Protein AF-A0A933LII8-F1 (afdb_monomer_lite)

Secondary structure (DSSP, 8-state):
-PPPPHHHHHHHHHT-S-HHHHHHHHHHHHH-HHHHHHHHHHHHHHHHHHHHHHH-----SS----------HHHHHHHHHHHHHHHHHHHHS--HHHHHHHHHHHHHHHHHHHHHHHHHHHHHHHHHHHHHHHS-------

Structure (mmCIF, N/CA/C/O backbone):
data_AF-A0A933LII8-F1
#
_entry.id   AF-A0A933LII8-F1
#
loop_
_atom_site.group_PDB
_atom_site.id
_atom_site.type_symbol
_atom_site.label_atom_id
_atom_site.label_alt_id
_atom_site.label_comp_id
_atom_site.label_asym_id
_atom_site.label_entity_id
_atom_site.label_seq_id
_atom_site.pdbx_PDB_ins_code
_atom_site.Cartn_x
_atom_site.Cartn_y
_atom_site.Cartn_z
_atom_site.occupancy
_atom_site.B_iso_or_equiv
_atom_site.auth_seq_id
_atom_site.auth_comp_id
_atom_site.auth_asym_id
_atom_site.auth_atom_id
_atom_site.pdbx_PDB_model_num
ATOM 1 N N . MET A 1 1 ? -5.376 -12.961 32.544 1.00 67.12 1 MET A N 1
ATOM 2 C CA . MET A 1 1 ? -5.345 -12.482 31.147 1.00 67.12 1 MET A CA 1
ATOM 3 C C . MET A 1 1 ? -4.091 -11.653 30.981 1.00 67.12 1 MET A C 1
ATOM 5 O O . MET A 1 1 ? -3.774 -10.908 31.900 1.00 67.12 1 MET A O 1
ATOM 9 N N . ASN A 1 2 ? -3.361 -11.827 29.879 1.00 82.88 2 ASN A N 1
ATOM 10 C CA . ASN A 1 2 ? -2.264 -10.913 29.564 1.00 82.88 2 ASN A CA 1
ATOM 11 C C . ASN A 1 2 ? -2.871 -9.538 29.254 1.00 82.88 2 ASN A C 1
ATOM 13 O O . ASN A 1 2 ? -3.885 -9.506 28.552 1.00 82.88 2 ASN A O 1
ATOM 17 N N . PRO A 1 3 ? -2.311 -8.440 29.788 1.00 91.06 3 PRO A N 1
ATOM 18 C CA . PRO A 1 3 ? -2.774 -7.104 29.439 1.00 91.06 3 PRO A CA 1
ATOM 19 C C . PRO A 1 3 ? -2.674 -6.913 27.920 1.00 91.06 3 PRO A C 1
ATOM 21 O O . PRO A 1 3 ? -1.704 -7.361 27.306 1.00 91.06 3 PRO A O 1
ATOM 24 N N . VAL A 1 4 ? -3.704 -6.310 27.326 1.00 94.88 4 VAL A N 1
ATOM 25 C CA . VAL A 1 4 ? -3.693 -5.925 25.910 1.00 94.88 4 VAL A CA 1
ATOM 26 C C . VAL A 1 4 ? -2.848 -4.665 25.791 1.00 94.88 4 VAL A C 1
ATOM 28 O O . VAL A 1 4 ? -3.081 -3.693 26.508 1.00 94.88 4 VAL A O 1
ATOM 31 N 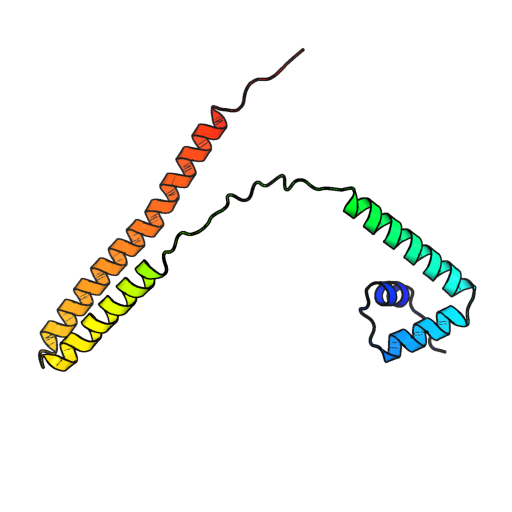N . ASP A 1 5 ? -1.845 -4.699 24.922 1.00 96.69 5 ASP A N 1
ATOM 32 C CA . ASP A 1 5 ? -1.043 -3.518 24.611 1.00 96.69 5 ASP A CA 1
ATOM 33 C C . ASP A 1 5 ? -1.858 -2.603 23.675 1.00 96.69 5 ASP A C 1
ATOM 35 O O . ASP A 1 5 ? -2.437 -3.107 22.708 1.00 96.69 5 ASP A O 1
ATOM 39 N N . PRO A 1 6 ? -1.916 -1.279 23.900 1.00 93.69 6 PRO A N 1
ATOM 40 C CA . PRO A 1 6 ? -2.535 -0.342 22.961 1.00 93.69 6 PRO A CA 1
ATOM 41 C C . PRO A 1 6 ? -2.098 -0.527 21.496 1.00 93.69 6 PRO A C 1
ATOM 43 O O . PRO A 1 6 ? -2.909 -0.353 20.585 1.00 93.69 6 PRO A O 1
ATOM 46 N N . ALA A 1 7 ? -0.848 -0.932 21.245 1.00 96.06 7 ALA A N 1
ATOM 47 C CA . ALA A 1 7 ? -0.360 -1.219 19.895 1.00 96.06 7 ALA A CA 1
ATOM 48 C C . ALA A 1 7 ? -1.085 -2.407 19.232 1.00 96.06 7 ALA A C 1
ATOM 50 O O . ALA A 1 7 ? -1.271 -2.421 18.015 1.00 96.06 7 ALA A O 1
ATOM 51 N N . GLU A 1 8 ? -1.550 -3.386 20.014 1.00 97.50 8 GLU A N 1
ATOM 52 C CA . GLU A 1 8 ? -2.302 -4.532 19.497 1.00 97.50 8 GLU A CA 1
ATOM 53 C C . GLU A 1 8 ? -3.712 -4.146 19.040 1.00 97.50 8 GLU A C 1
ATOM 55 O O . GLU A 1 8 ? -4.235 -4.772 18.120 1.00 97.50 8 GLU A O 1
ATOM 60 N N . LEU A 1 9 ? -4.324 -3.108 19.625 1.00 97.06 9 LEU A N 1
ATOM 61 C CA . LEU A 1 9 ? -5.611 -2.585 19.152 1.00 97.06 9 LEU A CA 1
ATOM 62 C C . LEU A 1 9 ? -5.480 -1.972 17.752 1.00 97.06 9 LEU A C 1
ATOM 64 O O . LEU A 1 9 ? -6.332 -2.222 16.901 1.00 97.06 9 LEU A O 1
ATOM 68 N N . SER A 1 10 ? -4.396 -1.231 17.491 1.00 95.12 10 SER A N 1
ATOM 69 C CA . SER A 1 10 ? -4.081 -0.730 16.144 1.00 95.12 10 SER A CA 1
ATOM 70 C C . SER A 1 10 ? -3.807 -1.884 15.182 1.00 95.12 10 SER A C 1
ATOM 72 O O . SER A 1 10 ? -4.452 -1.985 14.143 1.00 95.12 10 SER A O 1
ATOM 74 N N . ALA A 1 11 ? -2.941 -2.827 15.568 1.00 97.38 11 ALA A N 1
ATOM 75 C CA . ALA A 1 11 ? -2.621 -3.988 14.737 1.00 97.38 11 ALA A CA 1
ATOM 76 C C . ALA A 1 11 ? -3.854 -4.861 14.424 1.00 97.38 11 ALA A C 1
ATOM 78 O O . ALA A 1 11 ? -3.915 -5.509 13.376 1.00 97.38 11 ALA A O 1
ATOM 79 N N . LEU A 1 12 ? -4.853 -4.894 15.317 1.00 97.75 12 LEU A N 1
ATOM 80 C CA . LEU A 1 12 ? -6.133 -5.557 15.070 1.00 97.75 12 LEU A CA 1
ATOM 81 C C . LEU A 1 12 ? -6.939 -4.862 13.959 1.00 97.75 12 LEU A C 1
ATOM 83 O O . LEU A 1 12 ? -7.580 -5.563 13.174 1.00 97.75 12 LEU A O 1
ATOM 87 N N . LEU A 1 13 ? -6.910 -3.526 13.887 1.00 96.50 13 LEU A N 1
ATOM 88 C CA . LEU A 1 13 ? -7.571 -2.741 12.834 1.00 96.50 13 LEU A CA 1
ATOM 89 C C . LEU A 1 13 ? -6.867 -2.889 11.485 1.00 96.50 13 LEU A C 1
ATOM 91 O O . LEU A 1 13 ? -7.536 -3.073 10.469 1.00 96.50 13 LEU A O 1
ATOM 95 N N . ASP A 1 14 ? -5.536 -2.890 11.497 1.00 96.38 14 ASP A N 1
ATOM 96 C CA . ASP A 1 14 ? -4.708 -3.051 10.297 1.00 96.38 14 ASP A CA 1
ATOM 97 C C . ASP A 1 14 ? -4.707 -4.502 9.770 1.00 96.38 14 ASP A C 1
ATOM 99 O O . ASP A 1 14 ? -4.283 -4.776 8.646 1.00 96.38 14 ASP A O 1
ATOM 103 N N . GLY A 1 15 ? -5.220 -5.453 10.563 1.00 97.56 15 GLY A N 1
ATOM 104 C CA . GLY A 1 15 ? -5.256 -6.875 10.216 1.00 97.56 15 GLY A CA 1
ATOM 105 C C . GLY A 1 15 ? -3.890 -7.564 10.305 1.00 97.56 15 GLY A C 1
ATOM 106 O O . GLY A 1 15 ? -3.705 -8.632 9.725 1.00 97.56 15 GLY A O 1
ATOM 107 N N . GLU A 1 16 ? -2.942 -6.972 11.032 1.00 98.31 16 GLU A N 1
ATOM 108 C CA . GLU A 1 16 ? -1.567 -7.464 11.174 1.00 98.31 16 GLU A CA 1
ATOM 109 C C . GLU A 1 16 ? -1.418 -8.535 12.266 1.00 98.31 16 GLU A C 1
ATOM 111 O O . GLU A 1 16 ? -0.421 -9.260 12.313 1.00 98.31 16 GLU A O 1
ATOM 116 N N . LEU A 1 17 ? -2.415 -8.679 13.146 1.00 97.94 17 LEU A N 1
ATOM 117 C CA . LEU A 1 17 ? -2.410 -9.725 14.166 1.00 97.94 17 LEU A CA 1
ATOM 118 C C . LEU A 1 17 ? -2.621 -11.119 13.565 1.00 97.94 17 LEU A C 1
ATOM 120 O O . LEU A 1 17 ? -3.445 -11.338 12.674 1.00 97.94 17 LEU A O 1
ATOM 124 N N . THR A 1 18 ? -1.946 -12.113 14.146 1.00 97.81 18 THR A N 1
ATOM 125 C CA . THR A 1 18 ? -2.228 -13.520 13.841 1.00 97.81 18 THR A CA 1
ATOM 126 C C . THR A 1 18 ? -3.674 -13.876 14.218 1.00 97.81 18 THR A C 1
ATOM 128 O O . THR A 1 18 ? -4.221 -13.300 15.164 1.00 97.81 18 THR A O 1
ATOM 131 N N . PRO A 1 19 ? -4.317 -14.857 13.551 1.00 98.12 19 PRO A N 1
ATOM 132 C CA . PRO A 1 19 ? -5.718 -15.189 13.826 1.00 98.12 19 PRO A CA 1
ATOM 133 C C . PRO A 1 19 ? -6.003 -15.558 15.289 1.00 98.12 19 PRO A C 1
ATOM 135 O O . PRO A 1 19 ? -7.039 -15.166 15.827 1.00 98.12 19 PRO A O 1
ATOM 138 N N . SER A 1 20 ? -5.081 -16.274 15.945 1.00 97.50 20 SER A N 1
ATOM 139 C CA . SER A 1 20 ? -5.207 -16.636 17.360 1.00 97.50 20 SER A CA 1
ATOM 140 C C . SER A 1 20 ? -5.128 -15.406 18.264 1.00 97.50 20 SER A C 1
ATOM 142 O O . SER A 1 20 ? -6.004 -15.219 19.105 1.00 97.50 20 SER A O 1
ATOM 144 N N . ARG A 1 21 ? -4.144 -14.519 18.050 1.00 97.25 21 ARG A N 1
ATOM 145 C CA . ARG A 1 21 ? -3.997 -13.304 18.860 1.00 97.25 21 ARG A CA 1
ATOM 146 C C . ARG A 1 21 ? -5.153 -12.334 18.631 1.00 97.25 21 ARG A C 1
ATOM 148 O O . ARG A 1 21 ? -5.681 -11.780 19.586 1.00 97.25 21 ARG A O 1
ATOM 155 N N . ALA A 1 22 ? -5.615 -12.195 17.391 1.00 98.25 22 ALA A N 1
ATOM 156 C CA . ALA A 1 22 ? -6.778 -11.380 17.062 1.00 98.25 22 ALA A CA 1
ATOM 157 C C . ALA A 1 22 ? -8.056 -11.872 17.770 1.00 98.25 22 ALA A C 1
ATOM 159 O O . ALA A 1 22 ? -8.876 -11.059 18.186 1.00 98.25 22 ALA A O 1
ATOM 160 N N . ALA A 1 23 ? -8.246 -13.189 17.922 1.00 97.94 23 ALA A N 1
ATOM 161 C CA . ALA A 1 23 ? -9.374 -13.740 18.677 1.00 97.94 23 ALA A CA 1
ATOM 162 C C . ALA A 1 23 ? -9.277 -13.422 20.180 1.00 97.94 23 ALA A C 1
ATOM 164 O O . ALA A 1 23 ? -10.277 -13.041 20.784 1.00 97.94 23 ALA A O 1
ATOM 165 N N . GLU A 1 24 ? -8.081 -13.519 20.768 1.00 97.50 24 GLU A N 1
ATOM 166 C CA . GLU A 1 24 ? -7.843 -13.160 22.172 1.00 97.50 24 GLU A CA 1
ATOM 167 C C . GLU A 1 24 ? -8.090 -11.673 22.444 1.00 97.50 24 GLU A C 1
ATOM 169 O O . GLU A 1 24 ? -8.769 -11.333 23.411 1.00 97.50 24 GLU A O 1
ATOM 174 N N . VAL A 1 25 ? -7.574 -10.789 21.583 1.00 97.88 25 VAL A N 1
ATOM 175 C CA . VAL A 1 25 ? -7.753 -9.337 21.724 1.00 97.88 25 VAL A CA 1
ATOM 176 C C . VAL A 1 25 ? -9.227 -8.961 21.563 1.00 97.88 25 VAL A C 1
ATOM 178 O O . VAL A 1 25 ? -9.739 -8.200 22.377 1.00 97.88 25 VAL A O 1
ATOM 181 N N . ARG A 1 26 ? -9.956 -9.551 20.601 1.00 98.12 26 ARG A N 1
ATOM 182 C CA . ARG A 1 26 ? -11.414 -9.347 20.480 1.00 98.12 26 ARG A CA 1
ATOM 183 C C . ARG A 1 26 ? -12.160 -9.788 21.735 1.00 98.12 26 ARG A C 1
ATOM 185 O O . ARG A 1 26 ? -12.972 -9.031 22.248 1.00 98.12 26 ARG A O 1
ATOM 192 N N . ALA A 1 27 ? -11.838 -10.964 22.274 1.00 97.88 27 ALA A N 1
ATOM 193 C CA . ALA A 1 27 ? -12.454 -11.436 23.511 1.00 97.88 27 ALA A CA 1
ATOM 194 C C . ALA A 1 27 ? -12.163 -10.503 24.704 1.00 97.88 27 ALA A C 1
ATOM 196 O O . ALA A 1 27 ? -13.028 -10.312 25.555 1.00 97.88 27 ALA A O 1
ATOM 197 N N . ALA A 1 28 ? -10.970 -9.901 24.765 1.00 97.38 28 ALA A N 1
ATOM 198 C CA . ALA A 1 28 ? -10.631 -8.907 25.782 1.00 97.38 28 ALA A CA 1
ATOM 199 C C . ALA A 1 28 ? -11.420 -7.594 25.606 1.00 97.38 28 ALA A C 1
ATOM 201 O O . ALA A 1 28 ? -11.956 -7.081 26.585 1.00 97.38 28 ALA A O 1
ATOM 202 N N . VAL A 1 29 ? -11.562 -7.097 24.371 1.00 97.88 29 VAL A N 1
ATOM 203 C CA . VAL A 1 29 ? -12.393 -5.922 24.026 1.00 97.88 29 VAL A CA 1
ATOM 204 C C . VAL A 1 29 ? -13.876 -6.169 24.335 1.00 97.88 29 VAL A C 1
ATOM 206 O O . VAL A 1 29 ? -14.595 -5.276 24.785 1.00 97.88 29 VAL A O 1
ATOM 209 N N . ASP A 1 30 ? -14.349 -7.400 24.155 1.00 97.75 30 ASP A N 1
ATOM 210 C CA . ASP A 1 30 ? -15.714 -7.784 24.505 1.00 97.75 30 ASP A CA 1
ATOM 211 C C . ASP A 1 30 ? -15.923 -7.900 26.023 1.00 97.75 30 ASP A C 1
ATOM 213 O O . ASP A 1 30 ? -17.026 -7.654 26.513 1.00 97.75 30 ASP A O 1
ATOM 217 N N . ALA A 1 31 ? -14.885 -8.244 26.783 1.00 97.69 31 ALA A N 1
ATOM 218 C CA . ALA A 1 31 ? -14.967 -8.387 28.233 1.00 97.69 31 ALA A CA 1
ATOM 219 C C . ALA A 1 31 ? -14.816 -7.055 28.992 1.00 97.69 31 ALA A C 1
ATOM 221 O O . ALA A 1 31 ? -15.398 -6.911 30.069 1.00 97.69 31 ALA A O 1
ATOM 222 N N . ASP A 1 32 ? -14.056 -6.096 28.454 1.00 97.75 32 ASP A N 1
ATOM 223 C CA . ASP A 1 32 ? -13.718 -4.839 29.129 1.00 97.75 32 ASP A CA 1
ATOM 224 C C . ASP A 1 32 ? -14.379 -3.615 28.451 1.00 97.75 32 ASP A C 1
ATOM 226 O O . ASP A 1 32 ? -14.022 -3.257 27.324 1.00 97.75 32 ASP A O 1
ATOM 230 N N . PRO A 1 33 ? -15.329 -2.926 29.122 1.00 97.75 33 PRO A N 1
ATOM 231 C CA . PRO A 1 33 ? -16.007 -1.764 28.552 1.00 97.75 33 PRO A CA 1
ATOM 232 C C . PRO A 1 33 ? -15.088 -0.552 28.338 1.00 97.75 33 PRO A C 1
ATOM 234 O O . PRO A 1 33 ? -15.376 0.256 27.456 1.00 97.75 33 PRO A O 1
ATOM 237 N N . ALA A 1 34 ? -14.007 -0.405 29.111 1.00 96.56 34 ALA A N 1
ATOM 238 C CA . ALA A 1 34 ? -13.048 0.681 28.912 1.00 96.56 34 ALA A CA 1
ATOM 239 C C . ALA A 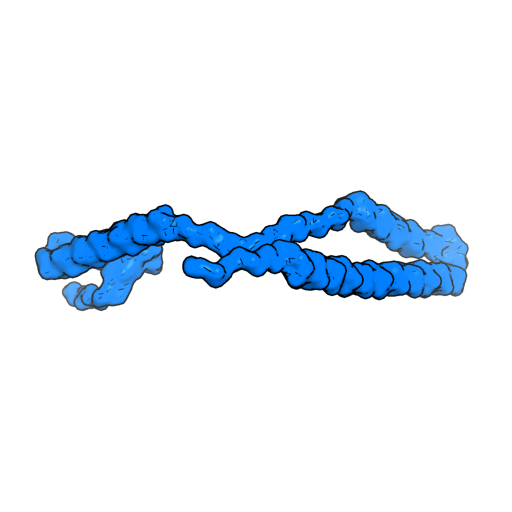1 34 ? -12.223 0.439 27.643 1.00 96.56 34 ALA A C 1
ATOM 241 O O . ALA A 1 34 ? -12.141 1.315 26.783 1.00 96.56 34 ALA A O 1
ATOM 242 N N . LEU A 1 35 ? -11.718 -0.788 27.475 1.00 96.62 35 LEU A N 1
ATOM 243 C CA . LEU A 1 35 ? -10.986 -1.199 26.275 1.00 96.62 35 LEU A CA 1
ATOM 244 C C . LEU A 1 35 ? -11.862 -1.100 25.015 1.00 96.62 35 LEU A C 1
ATOM 246 O O . LEU A 1 35 ? -11.389 -0.707 23.950 1.00 96.62 35 LEU A O 1
ATOM 250 N N . ARG A 1 36 ? -13.160 -1.403 25.140 1.00 98.06 36 ARG A N 1
ATOM 251 C CA . ARG A 1 36 ? -14.132 -1.199 24.060 1.00 98.06 36 ARG A CA 1
ATOM 252 C C . ARG A 1 36 ? -14.261 0.263 23.656 1.00 98.06 36 ARG A C 1
ATOM 254 O O . ARG A 1 36 ? -14.226 0.554 22.467 1.00 98.06 36 ARG A O 1
ATOM 261 N N . ALA A 1 37 ? -14.370 1.173 24.622 1.00 97.81 37 ALA A N 1
ATOM 262 C CA . ALA A 1 37 ? -14.460 2.601 24.332 1.00 97.81 37 ALA A CA 1
ATOM 263 C C . ALA A 1 37 ? -13.207 3.120 23.603 1.00 97.81 37 ALA A C 1
ATOM 265 O O . ALA A 1 37 ? -13.326 3.898 22.657 1.00 97.81 37 ALA A O 1
ATOM 266 N N . GLU A 1 38 ? -12.017 2.655 23.995 1.00 96.88 38 GLU A N 1
ATOM 267 C CA . GLU A 1 38 ? -10.762 2.978 23.301 1.00 96.88 38 GLU A CA 1
ATOM 268 C C . GLU A 1 38 ? -10.739 2.424 21.869 1.00 96.88 38 GLU A C 1
ATOM 270 O O . GLU A 1 38 ? -10.396 3.138 20.923 1.00 96.88 38 GLU A O 1
ATOM 275 N N . PHE A 1 39 ? -11.158 1.170 21.682 1.00 97.88 39 PHE A N 1
ATOM 276 C CA . PHE A 1 39 ? -11.218 0.541 20.363 1.00 97.88 39 PHE A CA 1
ATOM 277 C C . PHE A 1 39 ? -12.221 1.235 19.425 1.00 97.88 39 PHE A C 1
ATOM 279 O O . PHE A 1 39 ? -11.923 1.453 18.248 1.00 97.88 39 PHE A O 1
ATOM 286 N N . ASP A 1 40 ? -13.384 1.640 19.938 1.00 98.00 40 ASP A N 1
ATOM 287 C CA . ASP A 1 40 ? -14.387 2.400 19.186 1.00 98.00 40 ASP A CA 1
ATOM 288 C C . ASP A 1 40 ? -13.856 3.786 18.778 1.00 98.00 40 ASP A C 1
ATOM 290 O O . ASP A 1 40 ? -14.093 4.247 17.656 1.00 98.00 40 ASP A O 1
ATOM 294 N N . GLN A 1 41 ? -13.079 4.440 19.649 1.00 97.69 41 GLN A N 1
ATOM 295 C CA . GLN A 1 41 ? -12.424 5.709 19.331 1.00 97.69 41 GLN A CA 1
ATOM 296 C C . GLN A 1 41 ? -11.385 5.553 18.210 1.00 97.69 41 GLN A C 1
ATOM 298 O O . GLN A 1 41 ? -11.342 6.384 17.298 1.00 97.69 41 GLN A O 1
ATOM 303 N N . LEU A 1 42 ? -10.575 4.489 18.243 1.00 96.75 42 LEU A N 1
ATOM 304 C CA . LEU A 1 42 ? -9.608 4.187 17.183 1.00 96.75 42 LEU A CA 1
ATOM 305 C C . LEU A 1 42 ? -10.301 3.906 15.844 1.00 96.75 42 LEU A C 1
ATOM 307 O O . LEU A 1 42 ? -9.889 4.455 14.823 1.00 96.75 42 LEU A O 1
ATOM 311 N N . GLN A 1 43 ? -11.393 3.134 15.841 1.00 97.50 43 GLN A N 1
ATOM 312 C CA . GLN A 1 43 ? -12.191 2.898 14.632 1.00 97.50 43 GLN A CA 1
ATOM 313 C C . GLN A 1 43 ? -12.751 4.195 14.038 1.00 97.50 43 GLN A C 1
ATOM 315 O O . GLN A 1 43 ? -12.722 4.384 12.820 1.00 97.50 43 GLN A O 1
ATOM 320 N N . ALA A 1 44 ? -13.249 5.103 14.881 1.00 97.62 44 ALA A N 1
ATOM 321 C CA . ALA A 1 44 ? -13.771 6.388 14.427 1.00 97.62 44 ALA A CA 1
ATOM 322 C C . ALA A 1 44 ? -12.676 7.271 13.803 1.00 97.62 44 ALA A C 1
ATOM 324 O O . ALA A 1 44 ? -12.907 7.896 12.764 1.00 97.62 44 ALA A O 1
ATOM 325 N N . LEU A 1 45 ? -11.480 7.299 14.403 1.00 96.56 45 LEU A N 1
ATOM 326 C CA . LEU A 1 45 ? -10.324 8.019 13.863 1.00 96.56 45 LEU A CA 1
ATOM 327 C C . LEU A 1 45 ? -9.866 7.439 12.526 1.00 96.56 45 LEU A C 1
ATOM 329 O O . LEU A 1 45 ? -9.664 8.192 11.575 1.00 96.56 45 LEU A O 1
ATOM 333 N N . ASP A 1 46 ? -9.747 6.118 12.428 1.00 95.69 46 ASP A N 1
ATOM 334 C CA . ASP A 1 46 ? -9.348 5.456 11.190 1.00 95.69 46 ASP A CA 1
ATOM 335 C C . ASP A 1 46 ? -10.365 5.701 10.059 1.00 95.69 46 ASP A C 1
ATOM 337 O O . ASP A 1 46 ? -9.995 6.068 8.942 1.00 95.69 46 ASP A O 1
ATOM 341 N N . ALA A 1 47 ? -11.666 5.633 10.357 1.00 95.25 47 ALA A N 1
ATOM 342 C CA . ALA A 1 47 ? -12.711 5.992 9.400 1.00 95.25 47 ALA A CA 1
ATOM 343 C C . ALA A 1 47 ? -12.608 7.461 8.942 1.00 95.25 47 ALA A C 1
ATOM 345 O O . ALA A 1 47 ? -12.743 7.748 7.748 1.00 95.25 47 ALA A O 1
ATOM 346 N N . ALA A 1 48 ? -12.328 8.393 9.860 1.00 95.81 48 ALA A N 1
ATOM 347 C CA . ALA A 1 48 ? -12.130 9.804 9.531 1.00 95.81 48 ALA A CA 1
ATOM 348 C C . ALA A 1 48 ? -10.889 10.018 8.648 1.00 95.81 48 ALA A C 1
ATOM 350 O O . ALA A 1 48 ? -10.965 10.739 7.652 1.00 95.81 48 ALA A O 1
ATOM 351 N N . CYS A 1 49 ? -9.777 9.346 8.954 1.00 92.06 49 CYS A N 1
ATOM 352 C CA . CYS A 1 49 ? -8.559 9.365 8.146 1.00 92.06 49 CYS A CA 1
ATOM 353 C C . CYS A 1 49 ? -8.800 8.803 6.743 1.00 92.06 49 CYS A C 1
ATOM 355 O O . CYS A 1 49 ? -8.435 9.447 5.760 1.00 92.06 49 CYS A O 1
ATOM 357 N N . ARG A 1 50 ? -9.471 7.651 6.620 1.00 90.19 50 ARG A N 1
ATOM 358 C CA . ARG A 1 50 ? -9.831 7.057 5.322 1.00 90.19 50 ARG A CA 1
ATOM 35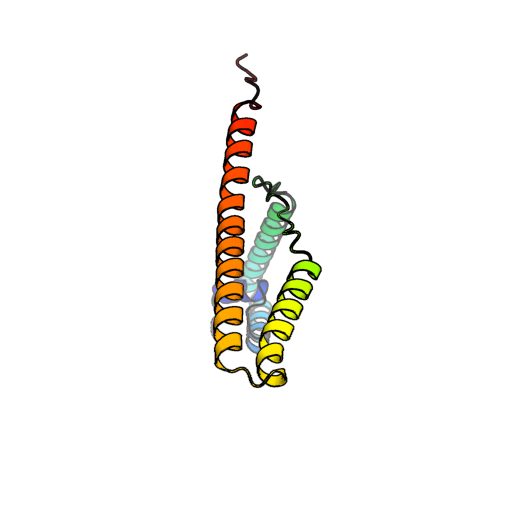9 C C . ARG A 1 50 ? -10.757 7.965 4.517 1.00 90.19 50 ARG A C 1
ATOM 361 O O . ARG A 1 50 ? -10.553 8.132 3.317 1.00 90.19 50 ARG A O 1
ATOM 368 N N . SER A 1 51 ? -11.724 8.608 5.169 1.00 93.06 51 SER A N 1
ATOM 369 C CA . SER A 1 51 ? -12.582 9.612 4.534 1.00 93.06 51 SER A CA 1
ATOM 370 C C . SER A 1 51 ? -11.782 10.824 4.050 1.00 93.06 51 SER A C 1
ATOM 372 O O . SER A 1 51 ? -11.987 11.280 2.928 1.00 93.06 51 SER A O 1
ATOM 374 N N . ALA A 1 52 ? -10.865 11.349 4.865 1.00 90.25 52 ALA A N 1
ATOM 375 C CA . ALA A 1 52 ? -10.015 12.480 4.497 1.00 90.25 52 ALA A CA 1
ATOM 376 C C . ALA A 1 52 ? -9.047 12.125 3.357 1.00 90.25 52 ALA A C 1
ATOM 378 O O . ALA A 1 52 ? -8.828 12.929 2.458 1.00 90.25 52 ALA A O 1
ATOM 379 N N . ALA A 1 53 ? -8.508 10.906 3.353 1.00 88.94 53 ALA A N 1
ATOM 380 C CA . ALA A 1 53 ? -7.666 10.401 2.275 1.00 88.94 53 ALA A CA 1
ATOM 381 C C . ALA A 1 53 ? -8.456 10.217 0.969 1.00 88.94 53 ALA A C 1
ATOM 383 O O . ALA A 1 53 ? -7.949 10.531 -0.102 1.00 88.94 53 ALA A O 1
ATOM 384 N N . ALA A 1 54 ? -9.709 9.756 1.048 1.00 86.88 54 ALA A N 1
ATOM 385 C CA . ALA A 1 54 ? -10.577 9.608 -0.117 1.00 86.88 54 ALA A CA 1
ATOM 386 C C . ALA A 1 54 ? -10.972 10.960 -0.736 1.00 86.88 54 ALA A C 1
ATOM 388 O O . ALA A 1 54 ? -11.106 11.065 -1.955 1.00 86.88 54 ALA A O 1
ATOM 389 N N . THR A 1 55 ? -11.151 12.003 0.082 1.00 85.50 55 THR A N 1
ATOM 390 C CA . THR A 1 55 ? -11.447 13.362 -0.401 1.00 85.50 55 THR A CA 1
ATOM 391 C C . THR A 1 55 ? -10.198 14.121 -0.829 1.00 85.50 55 THR A C 1
ATOM 393 O O . THR A 1 55 ? -10.278 14.962 -1.727 1.00 85.50 55 THR A O 1
ATOM 396 N N . ALA A 1 56 ? -9.034 13.788 -0.267 1.00 80.50 56 ALA A N 1
ATOM 397 C CA . ALA A 1 56 ? -7.735 14.185 -0.779 1.00 80.50 56 ALA A CA 1
ATOM 398 C C . ALA A 1 56 ? -7.451 13.431 -2.086 1.00 80.50 56 ALA A C 1
ATOM 400 O O . ALA A 1 56 ? -6.587 12.562 -2.179 1.00 80.50 56 ALA A O 1
ATOM 401 N N . THR A 1 57 ? -8.177 13.796 -3.145 1.00 67.50 57 THR A N 1
ATOM 402 C CA . THR A 1 57 ? -7.698 13.561 -4.501 1.00 67.50 57 THR A CA 1
ATOM 403 C C . THR A 1 57 ? -6.403 14.349 -4.596 1.00 67.50 57 THR A C 1
ATOM 405 O O . THR A 1 57 ? -6.431 15.559 -4.785 1.00 67.50 57 THR A O 1
ATOM 408 N N . PHE A 1 58 ? -5.266 13.696 -4.372 1.00 71.06 58 PHE A N 1
ATOM 409 C CA . PHE A 1 58 ? -3.980 14.239 -4.760 1.00 71.06 58 PHE A CA 1
ATOM 410 C C . PHE A 1 58 ? -3.949 14.095 -6.280 1.00 71.06 58 PHE A C 1
ATOM 412 O O . PHE A 1 58 ? -3.676 12.988 -6.756 1.00 71.06 58 PHE A O 1
ATOM 419 N N . PRO A 1 59 ? -4.264 15.139 -7.082 1.00 62.06 59 PRO A N 1
ATOM 420 C CA . PRO A 1 59 ? -3.887 15.073 -8.480 1.00 62.06 59 PRO A CA 1
ATOM 421 C C . PRO A 1 59 ? -2.382 14.800 -8.461 1.00 62.06 59 PRO A C 1
ATOM 423 O O . PRO A 1 59 ? -1.666 15.515 -7.749 1.00 62.06 59 PRO A O 1
ATOM 426 N N . PRO A 1 60 ? -1.883 13.751 -9.135 1.00 65.75 60 PRO A N 1
ATOM 427 C CA . PRO A 1 60 ? -0.454 13.515 -9.187 1.00 65.75 60 PRO A CA 1
ATOM 428 C C . PRO A 1 60 ? 0.181 14.771 -9.788 1.00 65.75 60 PRO A C 1
ATOM 430 O O . PRO A 1 60 ? 0.117 14.998 -10.993 1.00 65.75 60 PRO A O 1
ATOM 433 N N . GLN A 1 61 ? 0.755 15.632 -8.938 1.00 65.69 61 GLN A N 1
ATOM 434 C CA . GLN A 1 61 ? 1.397 16.876 -9.380 1.00 65.69 61 GLN A CA 1
ATOM 435 C C . GLN A 1 61 ? 2.628 16.570 -10.236 1.00 65.69 61 GLN A C 1
ATOM 437 O O . GLN A 1 61 ? 3.118 17.409 -10.989 1.00 65.69 61 GLN A O 1
ATOM 442 N N . VAL A 1 62 ? 3.097 15.327 -10.164 1.00 68.12 62 VAL A N 1
ATOM 443 C CA . VAL A 1 62 ? 4.064 14.772 -11.086 1.00 68.12 62 VAL A CA 1
ATOM 444 C C . VAL A 1 62 ? 3.289 14.083 -12.201 1.00 68.12 62 VAL A C 1
ATOM 446 O O . VAL A 1 62 ? 2.880 12.930 -12.077 1.00 68.12 62 VAL A O 1
ATOM 449 N N . ALA A 1 63 ? 3.108 14.793 -13.315 1.00 67.81 63 ALA A N 1
ATOM 450 C CA . ALA A 1 63 ? 2.798 14.153 -14.582 1.00 67.81 63 ALA A CA 1
ATOM 451 C C . ALA A 1 63 ? 3.957 13.202 -14.900 1.00 67.81 63 ALA A C 1
ATOM 453 O O . ALA A 1 63 ? 4.989 13.629 -15.422 1.00 67.81 63 ALA A O 1
ATOM 454 N N . VAL A 1 64 ? 3.815 11.926 -14.531 1.00 68.50 64 VAL A N 1
ATOM 455 C CA . VAL A 1 64 ? 4.735 10.885 -14.975 1.00 68.50 64 VAL A CA 1
ATOM 456 C C . VAL A 1 64 ? 4.556 10.855 -16.488 1.00 68.50 64 VAL A C 1
ATOM 458 O O . VAL A 1 64 ? 3.453 10.544 -16.949 1.00 68.50 64 VAL A O 1
ATOM 461 N N . PRO A 1 65 ? 5.558 11.264 -17.291 1.00 70.94 65 PRO A N 1
ATOM 462 C CA . PRO A 1 65 ? 5.438 11.089 -18.724 1.00 70.94 65 PRO A CA 1
ATOM 463 C C . PRO A 1 65 ? 5.161 9.606 -18.932 1.00 70.94 65 PRO A C 1
ATOM 465 O O . PRO A 1 65 ? 5.868 8.777 -18.359 1.00 70.94 65 PRO A O 1
ATOM 468 N N . ALA A 1 66 ? 4.116 9.278 -19.694 1.00 65.44 66 ALA A N 1
ATOM 469 C CA . ALA A 1 66 ? 3.866 7.918 -20.138 1.00 65.44 66 ALA A CA 1
ATOM 470 C C . ALA A 1 66 ? 5.056 7.503 -21.011 1.00 65.44 66 ALA A C 1
ATOM 472 O O . ALA A 1 66 ? 5.045 7.620 -22.235 1.00 65.44 66 ALA A O 1
ATOM 473 N N . ALA A 1 67 ? 6.150 7.111 -20.366 1.00 60.16 67 ALA A N 1
ATOM 474 C CA . ALA A 1 67 ? 7.269 6.475 -20.998 1.00 60.16 67 ALA A CA 1
ATOM 475 C C . ALA A 1 67 ? 6.761 5.069 -21.272 1.00 60.16 67 ALA A C 1
ATOM 477 O O . ALA A 1 67 ? 6.928 4.159 -20.470 1.00 60.16 67 ALA A O 1
ATOM 478 N N . HIS A 1 68 ? 6.051 4.915 -22.381 1.00 55.59 68 HIS A N 1
ATOM 479 C CA . HIS A 1 68 ? 6.011 3.636 -23.046 1.00 55.59 68 HIS A CA 1
ATOM 480 C C . HIS A 1 68 ? 7.381 3.517 -23.709 1.00 55.59 68 HIS A C 1
ATOM 482 O O . HIS A 1 68 ? 7.596 4.167 -24.737 1.00 55.59 68 HIS A O 1
ATOM 488 N N . PRO A 1 69 ? 8.348 2.760 -23.153 1.00 58.16 69 PRO A N 1
ATOM 489 C CA . PRO A 1 69 ? 9.407 2.263 -23.999 1.00 58.16 69 PRO A CA 1
ATOM 490 C C . PRO A 1 69 ? 8.685 1.432 -25.054 1.00 58.16 69 PRO A C 1
ATOM 492 O O . PRO A 1 69 ? 8.220 0.326 -24.785 1.00 58.16 69 PRO A O 1
ATOM 495 N N . SER A 1 70 ? 8.548 1.973 -26.263 1.00 63.34 70 SER A N 1
ATOM 496 C CA . SER A 1 70 ? 8.187 1.207 -27.450 1.00 63.34 70 SER A CA 1
ATOM 497 C C . SER A 1 70 ? 9.377 0.330 -27.825 1.00 63.34 70 SER A C 1
ATOM 499 O O . SER A 1 70 ? 9.867 0.338 -28.952 1.00 63.34 70 SER A O 1
ATOM 501 N N . TRP A 1 71 ? 9.878 -0.437 -26.855 1.00 63.72 71 TRP A N 1
ATOM 502 C CA . TRP A 1 71 ? 10.738 -1.550 -27.140 1.00 63.72 71 TRP A CA 1
ATOM 503 C C . TRP A 1 71 ? 9.848 -2.555 -27.848 1.00 63.72 71 TRP A C 1
ATOM 505 O O . TRP A 1 71 ? 9.137 -3.349 -27.231 1.00 63.72 71 TRP A O 1
ATOM 515 N N . SER A 1 72 ? 9.818 -2.461 -29.174 1.00 68.50 72 SER A N 1
ATOM 516 C CA . SER A 1 72 ? 9.075 -3.413 -29.963 1.00 68.50 72 SER A CA 1
ATOM 517 C C . SER A 1 72 ? 9.724 -4.766 -29.703 1.00 68.50 72 SER A C 1
ATOM 519 O O . SER A 1 72 ? 10.916 -4.972 -29.935 1.00 68.50 72 SER A O 1
ATOM 521 N N . TRP A 1 73 ? 8.949 -5.710 -29.184 1.00 74.38 73 TRP A N 1
ATOM 522 C CA . TRP A 1 73 ? 9.394 -7.093 -29.017 1.00 74.38 73 TRP A CA 1
ATOM 523 C C . TRP A 1 73 ? 9.965 -7.669 -30.322 1.00 74.38 73 TRP A C 1
ATOM 525 O O . TRP A 1 73 ? 10.824 -8.546 -30.299 1.00 74.38 73 TRP A O 1
ATOM 535 N N . THR A 1 74 ? 9.572 -7.092 -31.462 1.00 74.69 74 THR A N 1
ATOM 536 C CA . THR A 1 74 ? 10.160 -7.353 -32.777 1.00 74.69 74 THR A CA 1
ATOM 537 C C . THR A 1 74 ? 11.646 -6.990 -32.861 1.00 74.69 74 THR A C 1
ATOM 539 O O . THR A 1 74 ? 12.407 -7.780 -33.405 1.00 74.69 74 THR A O 1
ATOM 542 N N . ALA A 1 75 ? 12.104 -5.873 -32.283 1.00 77.19 75 ALA A N 1
ATOM 543 C CA . ALA A 1 75 ? 13.521 -5.507 -32.263 1.00 77.19 75 ALA A CA 1
ATOM 544 C C . ALA A 1 75 ? 14.353 -6.489 -31.418 1.00 77.19 75 ALA A C 1
ATOM 546 O O . ALA A 1 75 ? 15.450 -6.869 -31.829 1.00 77.19 75 ALA A O 1
ATOM 547 N N . ILE A 1 76 ? 13.813 -6.962 -30.283 1.00 80.44 76 ILE A N 1
ATOM 548 C CA . ILE A 1 76 ? 14.443 -8.027 -29.474 1.00 80.44 76 ILE A CA 1
ATOM 549 C C . ILE A 1 76 ? 14.523 -9.319 -30.283 1.00 80.44 76 ILE A C 1
ATOM 551 O O . ILE A 1 76 ? 15.585 -9.932 -30.360 1.00 80.44 76 ILE A O 1
ATOM 555 N N . GLY A 1 77 ? 13.412 -9.710 -30.914 1.00 81.12 77 GLY A N 1
ATOM 556 C CA . GLY A 1 77 ? 13.336 -10.919 -31.726 1.00 81.12 77 GLY A CA 1
ATOM 557 C C . GLY A 1 77 ? 14.351 -10.915 -32.868 1.00 81.12 77 GLY A C 1
ATOM 558 O O . GLY A 1 77 ? 15.096 -11.878 -33.029 1.00 81.12 77 GLY A O 1
ATOM 559 N N . VAL A 1 78 ? 14.450 -9.811 -33.614 1.00 81.19 78 VAL A N 1
ATOM 560 C CA . VAL A 1 78 ? 15.412 -9.667 -34.719 1.00 81.19 78 VAL A CA 1
ATOM 561 C C . VAL A 1 78 ? 16.855 -9.743 -34.217 1.00 81.19 78 VAL A C 1
ATOM 563 O O . VAL A 1 78 ? 17.666 -10.460 -34.804 1.00 81.19 78 VAL A O 1
ATOM 566 N N . ALA A 1 79 ? 17.181 -9.064 -33.112 1.00 84.00 79 ALA A N 1
ATOM 567 C CA . ALA A 1 79 ? 18.521 -9.115 -32.530 1.00 84.00 79 ALA A CA 1
ATOM 568 C C . ALA A 1 79 ? 18.896 -10.532 -32.058 1.00 84.00 79 ALA A C 1
ATOM 570 O O . ALA A 1 79 ? 20.004 -11.000 -32.323 1.00 84.00 79 ALA A O 1
ATOM 571 N N . ALA A 1 80 ? 17.965 -11.240 -31.412 1.00 83.44 80 ALA A N 1
ATOM 572 C CA . ALA A 1 80 ? 18.174 -12.609 -30.949 1.00 83.44 80 ALA A CA 1
ATOM 573 C C . ALA A 1 80 ? 18.395 -13.585 -32.116 1.00 83.44 80 ALA A C 1
ATOM 575 O O . ALA A 1 80 ? 19.317 -14.400 -32.067 1.00 83.44 80 ALA A O 1
ATOM 576 N N . VAL A 1 81 ? 17.602 -13.473 -33.188 1.00 85.56 81 VAL A N 1
ATOM 577 C CA . VAL A 1 81 ? 17.754 -14.305 -34.394 1.00 85.56 81 VAL A CA 1
ATOM 578 C C . VAL A 1 81 ? 19.099 -14.045 -35.077 1.00 85.56 81 VAL A C 1
ATOM 580 O O . VAL A 1 81 ? 19.795 -14.998 -35.424 1.00 85.56 81 VAL A O 1
ATOM 583 N N . LEU A 1 82 ? 19.512 -12.780 -35.215 1.00 85.50 82 LEU A N 1
ATOM 584 C CA . LEU A 1 82 ? 20.820 -12.426 -35.781 1.00 85.50 82 LEU A CA 1
ATOM 585 C C . LEU A 1 82 ? 21.978 -13.030 -34.979 1.00 85.50 82 LEU A C 1
ATOM 587 O O . LEU A 1 82 ? 22.882 -13.631 -35.560 1.00 85.50 82 LEU A O 1
ATOM 591 N N . LEU A 1 83 ? 21.931 -12.928 -33.649 1.00 83.31 83 LEU A N 1
ATOM 592 C CA . LEU A 1 83 ? 22.934 -13.536 -32.772 1.00 83.31 83 LEU A CA 1
ATOM 593 C C . LEU A 1 83 ? 22.961 -15.064 -32.903 1.00 83.31 83 LEU A C 1
ATOM 595 O O . LEU A 1 83 ? 24.040 -15.656 -32.924 1.00 83.31 83 LEU A O 1
ATOM 599 N N . LEU A 1 84 ? 21.796 -15.705 -33.039 1.00 82.50 84 LEU A N 1
ATOM 600 C CA . LEU A 1 84 ? 21.701 -17.153 -33.223 1.00 82.50 84 LEU A CA 1
ATOM 601 C C . LEU A 1 84 ? 22.350 -17.601 -34.543 1.00 82.50 84 LEU A C 1
ATOM 603 O O . LEU A 1 84 ? 23.124 -18.558 -34.553 1.00 82.50 84 LEU A O 1
ATOM 607 N N . ILE A 1 85 ? 22.086 -16.885 -35.641 1.00 80.75 85 ILE A N 1
ATOM 608 C CA . ILE A 1 85 ? 22.678 -17.159 -36.960 1.00 80.75 85 ILE A CA 1
ATOM 609 C C . ILE A 1 85 ? 24.199 -17.007 -36.900 1.00 80.75 85 ILE A C 1
ATOM 611 O O . ILE A 1 85 ? 24.928 -17.907 -37.315 1.00 80.75 85 ILE A O 1
ATOM 615 N N . VAL A 1 86 ? 24.688 -15.910 -36.318 1.00 77.88 86 VAL A N 1
ATOM 616 C CA . VAL A 1 86 ? 26.123 -15.652 -36.131 1.00 77.88 86 VAL A CA 1
ATOM 617 C C . VAL A 1 86 ? 26.790 -16.740 -35.275 1.00 77.88 86 VAL A C 1
ATOM 619 O O . VAL A 1 86 ? 27.928 -17.130 -35.540 1.00 77.88 86 VAL A O 1
ATOM 622 N N . ARG A 1 87 ? 26.074 -17.290 -34.286 1.00 78.44 87 ARG A N 1
ATOM 623 C CA . ARG A 1 87 ? 26.564 -18.379 -33.430 1.00 78.44 87 ARG A CA 1
ATOM 624 C C . ARG A 1 87 ? 26.606 -19.735 -34.138 1.00 78.44 87 ARG A C 1
ATOM 626 O O . ARG A 1 87 ? 27.490 -20.539 -33.840 1.00 78.44 87 ARG A O 1
ATOM 633 N N . LEU A 1 88 ? 25.664 -20.001 -35.042 1.00 75.56 88 LEU A N 1
ATOM 634 C CA . LEU A 1 88 ? 25.557 -21.266 -35.780 1.00 75.56 88 LEU A CA 1
ATOM 635 C C . LEU A 1 88 ? 26.456 -21.311 -37.023 1.00 75.56 88 LEU A C 1
ATOM 637 O O . LEU A 1 88 ? 26.988 -22.372 -37.340 1.00 75.56 88 LEU A O 1
ATOM 641 N N . ALA A 1 89 ? 26.690 -20.172 -37.678 1.00 71.31 89 ALA A N 1
ATOM 642 C CA . ALA A 1 89 ? 27.529 -20.060 -38.871 1.00 71.31 89 ALA A CA 1
ATOM 643 C C . ALA A 1 89 ? 28.925 -20.718 -38.751 1.00 71.31 89 ALA A C 1
ATOM 645 O O . ALA A 1 89 ? 29.279 -21.498 -39.635 1.00 71.31 89 ALA A O 1
ATOM 646 N N . PRO A 1 90 ? 29.718 -20.507 -37.678 1.00 62.41 90 PRO A N 1
ATOM 647 C CA . PRO A 1 90 ? 31.046 -21.116 -37.575 1.00 62.41 90 PRO A CA 1
ATOM 648 C C . PRO A 1 90 ? 31.011 -22.632 -37.364 1.00 62.41 90 PRO A C 1
ATOM 650 O O . PRO A 1 90 ? 31.964 -23.307 -37.734 1.00 62.41 90 PRO A O 1
ATOM 653 N N . LYS A 1 91 ? 29.918 -23.180 -36.809 1.00 65.75 91 LYS A N 1
ATOM 654 C CA . LYS A 1 91 ? 29.745 -24.634 -36.662 1.00 65.75 91 LYS A CA 1
ATOM 655 C C . LYS A 1 91 ? 29.456 -25.334 -37.990 1.00 65.75 91 LYS A C 1
ATOM 657 O O . LYS A 1 91 ? 29.681 -26.532 -38.084 1.00 65.75 91 LYS A O 1
ATOM 662 N N . LEU A 1 92 ? 28.940 -24.609 -38.984 1.00 65.50 92 LEU A N 1
ATOM 663 C CA . LEU A 1 92 ? 28.542 -25.169 -40.279 1.00 65.50 92 LEU A CA 1
ATOM 664 C C . LEU A 1 92 ? 29.622 -25.038 -41.360 1.00 65.50 92 LEU A C 1
ATOM 666 O O . LEU A 1 92 ? 29.554 -25.744 -42.359 1.00 65.50 92 LEU A O 1
ATOM 670 N N . LEU A 1 93 ? 30.598 -24.143 -41.181 1.00 63.25 93 LEU A N 1
ATOM 671 C CA . LEU A 1 93 ? 31.574 -23.794 -42.222 1.00 63.25 93 LEU A CA 1
ATOM 672 C C . LEU A 1 93 ? 33.000 -24.315 -41.968 1.00 63.25 93 LEU A C 1
ATOM 674 O O . LEU A 1 93 ? 33.868 -24.047 -42.786 1.00 63.25 93 LEU A O 1
ATOM 678 N N . ASP A 1 94 ? 33.255 -25.027 -40.864 1.00 64.44 94 ASP A N 1
ATOM 679 C CA . ASP A 1 94 ? 34.575 -25.578 -40.468 1.00 64.44 94 ASP A CA 1
ATOM 680 C C . ASP A 1 94 ? 35.761 -24.599 -40.660 1.00 64.44 94 ASP A C 1
ATOM 682 O O . ASP A 1 94 ? 36.900 -24.944 -40.963 1.00 64.44 94 ASP A O 1
ATOM 686 N N . LEU A 1 95 ? 35.461 -23.309 -40.494 1.00 62.50 95 LEU A N 1
ATOM 687 C CA . LEU A 1 95 ? 36.342 -22.167 -40.719 1.00 62.50 95 LEU A CA 1
ATOM 688 C C . LEU A 1 95 ? 36.516 -21.453 -39.379 1.00 62.50 95 LEU A C 1
ATOM 690 O O . LEU A 1 95 ? 36.036 -20.336 -39.162 1.00 62.50 95 LEU A O 1
ATOM 694 N N . ALA A 1 96 ? 37.177 -22.137 -38.444 1.00 62.53 96 ALA A N 1
ATOM 695 C CA . ALA A 1 96 ? 37.312 -21.702 -37.054 1.00 62.53 96 ALA A CA 1
ATOM 696 C C . ALA A 1 96 ? 37.875 -20.271 -36.921 1.00 62.53 96 ALA A C 1
ATOM 698 O O . ALA A 1 96 ? 37.406 -19.497 -36.088 1.00 62.53 96 ALA A O 1
ATOM 699 N N . ALA A 1 97 ? 38.820 -19.877 -37.782 1.00 65.38 97 ALA A N 1
ATOM 700 C CA . ALA A 1 97 ? 39.425 -18.543 -37.751 1.00 65.38 97 ALA A CA 1
ATOM 701 C C . ALA A 1 97 ? 38.514 -17.439 -38.327 1.00 65.38 97 ALA A C 1
ATOM 703 O O . ALA A 1 97 ? 38.402 -16.359 -37.744 1.00 65.38 97 ALA A O 1
ATOM 704 N N . ALA A 1 98 ? 37.812 -17.707 -39.435 1.00 62.44 98 ALA A N 1
ATOM 705 C CA . ALA A 1 98 ? 36.908 -16.727 -40.046 1.00 62.44 98 ALA A CA 1
ATOM 706 C C . ALA A 1 98 ? 35.662 -16.490 -39.176 1.00 62.44 98 ALA A C 1
ATOM 708 O O . ALA A 1 98 ? 35.165 -15.367 -39.080 1.00 62.44 98 ALA A O 1
ATOM 709 N N . GLY A 1 99 ? 35.207 -17.531 -38.470 1.00 66.44 99 GLY A N 1
ATOM 710 C CA . GLY A 1 99 ? 34.112 -17.448 -37.512 1.00 66.44 99 GLY A CA 1
ATOM 711 C C . GLY A 1 99 ? 34.372 -16.462 -36.375 1.00 66.44 99 GLY A C 1
ATOM 712 O O . GLY A 1 99 ? 33.486 -15.682 -36.027 1.00 66.44 99 GLY A O 1
ATOM 713 N N . VAL A 1 100 ? 35.584 -16.457 -35.814 1.00 70.00 100 VAL A N 1
ATOM 714 C CA . VAL A 1 100 ? 35.948 -15.557 -34.706 1.00 70.00 100 VAL A CA 1
ATOM 715 C C . VAL A 1 100 ? 35.984 -14.100 -35.165 1.00 70.00 100 VAL A C 1
ATOM 717 O O . VAL A 1 100 ? 35.417 -13.241 -34.489 1.00 70.00 100 VAL A O 1
ATOM 720 N N . LEU A 1 101 ? 36.571 -13.818 -36.333 1.00 72.31 101 LEU A N 1
ATOM 721 C CA . LEU A 1 101 ? 36.625 -12.460 -36.889 1.00 72.31 101 LEU A CA 1
ATOM 722 C C . LEU A 1 101 ? 35.225 -11.913 -37.207 1.00 72.31 101 LEU A C 1
ATOM 724 O O . LEU A 1 101 ? 34.931 -10.761 -36.889 1.00 72.31 101 LEU A O 1
ATOM 728 N N . LEU A 1 102 ? 34.337 -12.748 -37.757 1.00 73.50 102 LEU A N 1
ATOM 729 C CA . LEU A 1 102 ? 32.954 -12.359 -38.043 1.00 73.50 102 LEU A CA 1
ATOM 730 C C . LEU A 1 102 ? 32.165 -12.068 -36.756 1.00 73.50 102 LEU A C 1
ATOM 732 O O . LEU A 1 102 ? 31.441 -11.076 -36.680 1.00 73.50 102 LEU A O 1
ATOM 736 N N . ASN A 1 103 ? 32.342 -12.899 -35.724 1.00 71.56 103 ASN A N 1
ATOM 737 C CA . ASN A 1 103 ? 31.721 -12.691 -34.415 1.00 71.56 103 ASN A CA 1
ATOM 738 C C . ASN A 1 103 ? 32.221 -11.400 -33.748 1.00 71.56 103 ASN A C 1
ATOM 740 O O . ASN A 1 103 ? 31.416 -10.629 -33.228 1.00 71.56 103 ASN A O 1
ATOM 744 N N . ALA A 1 104 ? 33.530 -11.133 -33.795 1.00 75.38 104 ALA A N 1
ATOM 745 C CA . ALA A 1 104 ? 34.116 -9.916 -33.239 1.00 75.38 104 ALA A CA 1
ATOM 746 C C . ALA A 1 104 ? 33.598 -8.655 -33.951 1.00 75.38 104 ALA A C 1
ATOM 748 O O . ALA A 1 104 ? 33.246 -7.676 -33.292 1.00 75.38 104 ALA A O 1
ATOM 749 N N . ALA A 1 105 ? 33.478 -8.694 -35.282 1.00 78.81 105 ALA A N 1
ATOM 750 C CA . ALA A 1 105 ? 32.918 -7.593 -36.061 1.00 78.81 105 ALA A CA 1
ATOM 751 C C . ALA A 1 105 ? 31.433 -7.353 -35.736 1.00 78.81 105 ALA A C 1
ATOM 753 O O . ALA A 1 105 ? 31.028 -6.213 -35.504 1.00 78.81 105 ALA A O 1
ATOM 754 N N . ALA A 1 106 ? 30.628 -8.418 -35.649 1.00 79.12 106 ALA A N 1
ATOM 755 C CA . ALA A 1 106 ? 29.217 -8.319 -35.277 1.00 79.12 106 ALA A CA 1
ATOM 756 C C . ALA A 1 106 ? 29.035 -7.736 -33.864 1.00 79.12 106 ALA A C 1
ATOM 758 O O . ALA A 1 106 ? 28.200 -6.853 -33.660 1.00 79.12 106 ALA A O 1
ATOM 759 N N . LEU A 1 107 ? 29.858 -8.173 -32.905 1.00 80.50 107 LEU A N 1
ATOM 760 C CA . LEU A 1 107 ? 29.858 -7.639 -31.544 1.00 80.50 107 LEU A CA 1
ATOM 761 C C . LEU A 1 107 ? 30.222 -6.148 -31.530 1.00 80.50 107 LEU A C 1
ATOM 763 O O . LEU A 1 107 ? 29.540 -5.361 -30.879 1.00 80.50 107 LEU A O 1
ATOM 767 N N . ALA A 1 108 ? 31.252 -5.739 -32.276 1.00 80.56 108 ALA A N 1
ATOM 768 C CA . ALA A 1 108 ? 31.656 -4.338 -32.363 1.00 80.56 108 ALA A CA 1
ATOM 769 C C . ALA A 1 108 ? 30.525 -3.446 -32.907 1.00 80.56 108 ALA A C 1
ATOM 771 O O . ALA A 1 108 ? 30.257 -2.382 -32.347 1.00 80.56 108 ALA A O 1
ATOM 772 N N . VAL A 1 109 ? 29.805 -3.897 -33.942 1.00 85.25 109 VAL A N 1
ATOM 773 C CA . VAL A 1 109 ? 28.637 -3.180 -34.485 1.00 85.25 109 VAL A CA 1
ATOM 774 C C . VAL A 1 109 ? 27.512 -3.091 -33.453 1.00 85.25 109 VAL A C 1
ATOM 776 O O . VAL A 1 109 ? 26.951 -2.011 -33.260 1.00 85.25 109 VAL A O 1
ATOM 779 N N . ALA A 1 110 ? 27.214 -4.185 -32.746 1.00 81.12 110 ALA A N 1
ATOM 780 C CA . ALA A 1 110 ? 26.197 -4.200 -31.696 1.00 81.12 110 ALA A CA 1
ATOM 781 C C . ALA A 1 110 ? 26.543 -3.241 -30.544 1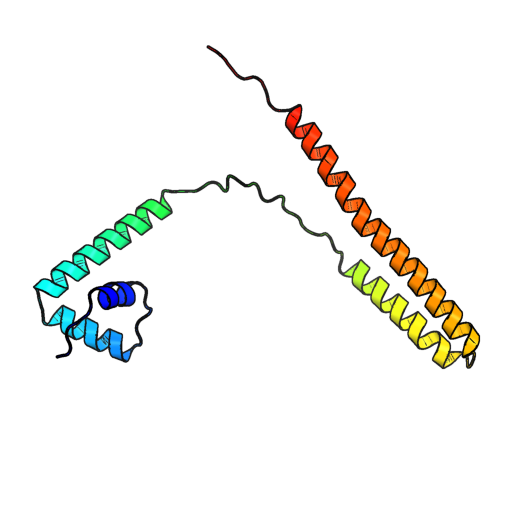.00 81.12 110 ALA A C 1
ATOM 783 O O . ALA A 1 110 ? 25.679 -2.495 -30.086 1.00 81.12 110 ALA A O 1
ATOM 784 N N . VAL A 1 111 ? 27.811 -3.194 -30.121 1.00 82.56 111 VAL A N 1
ATOM 785 C CA . VAL A 1 111 ? 28.292 -2.270 -29.082 1.00 82.56 111 VAL A CA 1
ATOM 786 C C . VAL A 1 111 ? 28.179 -0.817 -29.544 1.00 82.56 111 VAL A C 1
ATOM 788 O O . VAL A 1 111 ? 27.657 0.016 -28.807 1.00 82.56 111 VAL A O 1
ATOM 791 N N . VAL A 1 112 ? 28.602 -0.494 -30.771 1.00 86.94 112 VAL A N 1
ATOM 792 C CA . VAL A 1 112 ? 28.467 0.868 -31.324 1.00 86.94 112 VAL A CA 1
ATOM 793 C C . VAL A 1 112 ? 26.999 1.286 -31.415 1.00 86.94 112 VAL A C 1
ATOM 795 O O . VAL A 1 112 ? 26.658 2.426 -31.085 1.00 86.94 112 VAL A O 1
ATOM 798 N N . TRP A 1 113 ? 26.120 0.375 -31.832 1.00 82.88 113 TRP A N 1
ATOM 799 C CA . TRP A 1 113 ? 24.683 0.621 -31.894 1.00 82.88 113 TRP A CA 1
ATOM 800 C C . TRP A 1 113 ? 24.086 0.863 -30.500 1.00 82.88 113 TRP A C 1
ATOM 802 O O . TRP A 1 113 ? 23.366 1.843 -30.310 1.00 82.88 113 TRP A O 1
ATOM 812 N N . LEU A 1 114 ? 24.470 0.057 -29.504 1.00 80.88 114 LEU A N 1
ATOM 813 C CA . LEU A 1 114 ? 24.055 0.219 -28.109 1.00 80.88 114 LEU A CA 1
ATOM 814 C C . LEU A 1 114 ? 24.513 1.566 -27.528 1.00 80.88 114 LEU A C 1
ATOM 816 O O . LEU A 1 114 ? 23.720 2.276 -26.915 1.00 80.88 114 LEU A O 1
ATOM 820 N N . VAL A 1 115 ? 25.764 1.968 -27.780 1.00 83.94 115 VAL A N 1
ATOM 821 C CA . VAL A 1 115 ? 26.300 3.273 -27.348 1.00 83.94 115 VAL A CA 1
ATOM 822 C C . VAL A 1 115 ? 25.569 4.435 -28.027 1.00 83.94 115 VAL A C 1
ATOM 824 O O . VAL A 1 115 ? 25.358 5.485 -27.419 1.00 83.94 115 VAL A O 1
ATOM 827 N N . ARG A 1 116 ? 25.164 4.285 -29.293 1.00 82.19 116 ARG A N 1
ATOM 828 C CA . ARG A 1 116 ? 24.353 5.306 -29.970 1.00 82.19 116 ARG A CA 1
ATOM 829 C C . ARG A 1 116 ? 22.948 5.411 -29.384 1.00 82.19 116 ARG A C 1
ATOM 831 O O . ARG A 1 116 ? 22.455 6.527 -29.244 1.00 82.19 116 ARG A O 1
ATOM 838 N N . LEU A 1 117 ? 22.331 4.290 -29.020 1.00 75.56 117 LEU A N 1
ATOM 839 C CA . LEU A 1 117 ? 21.015 4.268 -28.379 1.00 75.56 117 LEU A CA 1
ATOM 840 C C . LEU A 1 117 ? 21.022 4.953 -27.016 1.00 75.56 117 LEU A C 1
ATOM 842 O O . LEU A 1 117 ? 20.147 5.773 -26.743 1.00 75.56 117 LEU A O 1
ATOM 846 N N . THR A 1 118 ? 22.031 4.681 -26.188 1.00 77.12 118 THR A N 1
ATOM 847 C CA . THR A 1 118 ? 22.132 5.308 -24.863 1.00 77.12 118 THR A CA 1
ATOM 848 C C . THR A 1 118 ? 22.372 6.813 -24.966 1.00 77.12 118 THR A C 1
ATOM 850 O O . THR A 1 118 ? 21.736 7.584 -24.254 1.00 77.12 118 THR A O 1
ATOM 853 N N . ARG A 1 119 ? 23.196 7.265 -25.922 1.00 77.06 119 ARG A N 1
ATOM 854 C CA . ARG A 1 119 ? 23.437 8.702 -26.165 1.00 77.06 119 ARG A CA 1
ATOM 855 C C . ARG A 1 119 ? 22.261 9.434 -26.816 1.00 77.06 119 ARG A C 1
ATOM 857 O O . ARG A 1 119 ? 22.140 10.648 -26.668 1.00 77.06 119 ARG A O 1
ATOM 864 N N . GLY A 1 120 ? 21.401 8.731 -27.553 1.00 64.81 120 GLY A N 1
ATOM 865 C CA . GLY A 1 120 ? 20.197 9.313 -28.150 1.00 64.81 120 GLY A CA 1
ATOM 866 C C . GLY A 1 120 ? 19.205 9.814 -27.098 1.00 64.81 120 GLY A C 1
ATOM 867 O O . GLY A 1 120 ? 18.586 10.858 -27.293 1.00 64.81 120 GLY A O 1
ATOM 868 N N . HIS A 1 121 ? 19.117 9.130 -25.953 1.00 59.72 121 HIS A N 1
ATOM 869 C CA . HIS A 1 121 ? 18.193 9.479 -24.872 1.00 59.72 121 HIS A CA 1
ATOM 870 C C . HIS A 1 121 ? 18.489 10.833 -24.211 1.00 59.72 121 HIS A C 1
ATOM 872 O O . HIS A 1 121 ? 17.555 11.531 -23.819 1.00 59.72 121 HIS A O 1
ATOM 878 N N . GLU A 1 122 ? 19.754 11.255 -24.146 1.00 59.12 122 GLU A N 1
ATOM 879 C CA . GLU A 1 122 ? 20.125 12.530 -23.516 1.00 59.12 122 GLU A CA 1
ATOM 880 C C . GLU A 1 122 ? 19.666 13.748 -24.332 1.00 59.12 122 GLU A C 1
ATOM 882 O O . GLU A 1 122 ? 19.298 14.778 -23.766 1.00 59.12 122 GLU A O 1
ATOM 887 N N . ARG A 1 123 ? 19.600 13.636 -25.667 1.00 57.53 123 ARG A N 1
ATOM 888 C CA . ARG A 1 123 ? 19.215 14.768 -26.529 1.00 57.53 123 ARG A CA 1
ATOM 889 C C . ARG A 1 123 ? 17.724 15.092 -26.478 1.00 57.53 123 ARG A C 1
ATOM 891 O O . ARG A 1 123 ? 17.359 16.251 -26.634 1.00 57.53 123 ARG A O 1
ATOM 898 N N . TYR A 1 124 ? 16.868 14.107 -26.212 1.00 57.47 124 TYR A N 1
ATOM 899 C CA . TYR A 1 124 ? 15.423 14.338 -26.099 1.00 57.47 124 TYR A CA 1
ATOM 900 C C . TYR A 1 124 ? 15.009 14.940 -24.746 1.00 57.47 124 TYR A C 1
ATOM 902 O O . TYR A 1 124 ? 13.954 15.570 -24.660 1.00 57.47 124 TYR A O 1
ATOM 910 N N . GLY A 1 125 ? 15.835 14.796 -23.702 1.00 56.25 125 GLY A N 1
ATOM 911 C CA . GLY A 1 125 ? 15.578 15.389 -22.385 1.00 56.25 125 GLY A CA 1
ATOM 912 C C . GLY A 1 125 ? 15.784 16.907 -22.349 1.00 56.25 125 GLY A C 1
ATOM 913 O O . GLY A 1 125 ? 14.995 17.623 -21.733 1.00 56.25 125 GLY A O 1
ATOM 914 N N . VAL A 1 126 ? 16.799 17.416 -23.056 1.00 58.16 126 VAL A N 1
ATOM 915 C CA . VAL A 1 126 ? 17.183 18.840 -22.999 1.00 58.16 126 VAL A CA 1
ATOM 916 C C . VAL A 1 126 ? 16.224 19.734 -23.794 1.00 58.16 126 VAL A C 1
ATOM 918 O O . VAL A 1 126 ? 15.850 20.802 -23.313 1.00 58.16 126 VAL A O 1
ATOM 921 N N . SER A 1 127 ? 15.743 19.297 -24.963 1.00 58.44 127 SER A N 1
ATOM 922 C CA . SER A 1 127 ? 14.826 20.110 -25.781 1.00 58.44 127 SER A CA 1
ATOM 923 C C . SER A 1 127 ? 13.484 20.385 -25.091 1.00 58.44 127 SER A C 1
ATOM 925 O O . SER A 1 127 ? 12.965 21.493 -25.194 1.00 58.44 127 SER A O 1
ATOM 927 N N . ARG A 1 128 ? 12.955 19.435 -24.305 1.00 58.06 128 ARG A N 1
ATOM 928 C CA . ARG A 1 128 ? 11.701 19.642 -23.556 1.00 58.06 128 ARG A CA 1
ATOM 929 C C . ARG A 1 128 ? 11.852 20.562 -22.344 1.00 58.06 128 ARG A C 1
ATOM 931 O O . ARG A 1 128 ? 10.879 21.204 -21.955 1.00 58.06 128 ARG A O 1
ATOM 938 N N . ALA A 1 129 ? 13.043 20.635 -21.746 1.00 59.97 129 ALA A N 1
ATOM 939 C CA . ALA A 1 129 ? 13.311 21.560 -20.645 1.00 59.97 129 ALA A CA 1
ATOM 940 C C . ALA A 1 129 ? 13.312 23.022 -21.129 1.00 59.97 129 ALA A C 1
ATOM 942 O O . ALA A 1 129 ? 12.760 23.894 -20.461 1.00 59.97 129 ALA A O 1
ATOM 943 N N . VAL A 1 130 ? 13.852 23.274 -22.326 1.00 64.06 130 VAL A N 1
ATOM 944 C CA . VAL A 1 130 ? 13.871 24.610 -22.947 1.00 64.06 130 VAL A CA 1
ATOM 945 C C . VAL A 1 130 ? 12.467 25.053 -23.377 1.00 64.06 130 VAL A C 1
ATOM 947 O O . VAL A 1 130 ? 12.080 26.193 -23.135 1.00 64.06 130 VAL A O 1
ATOM 950 N N . GLU A 1 131 ? 11.662 24.145 -23.932 1.00 62.25 131 GLU A N 1
ATOM 951 C CA . GLU A 1 131 ? 10.301 24.453 -24.398 1.00 62.25 131 GLU A CA 1
ATOM 952 C C . GLU A 1 131 ? 9.319 24.732 -23.239 1.00 62.25 131 GLU A C 1
ATOM 954 O O . GLU A 1 131 ? 8.450 25.603 -23.340 1.00 62.25 131 GLU A O 1
ATOM 959 N N . ARG A 1 132 ? 9.506 24.085 -22.076 1.00 59.41 132 ARG A N 1
ATOM 960 C CA . ARG A 1 132 ? 8.765 24.412 -20.839 1.00 59.41 132 ARG A CA 1
ATOM 961 C C . ARG A 1 132 ? 9.136 25.767 -20.244 1.00 59.41 132 ARG A C 1
ATOM 963 O O . ARG A 1 132 ? 8.267 26.424 -19.684 1.00 59.41 132 ARG A O 1
ATOM 970 N N . SER A 1 133 ? 10.390 26.200 -20.374 1.00 63.41 133 SER A N 1
ATOM 971 C CA . SER A 1 133 ? 10.806 27.522 -19.891 1.00 63.41 133 SER A CA 1
ATOM 972 C C . SER A 1 133 ? 10.234 28.666 -20.734 1.00 63.41 133 SER A C 1
ATOM 974 O O . SER A 1 133 ? 10.127 29.780 -20.233 1.00 63.41 133 SER A O 1
ATOM 976 N N . GLN A 1 134 ? 9.875 28.417 -21.999 1.00 66.50 134 GLN A N 1
ATOM 977 C CA . GLN A 1 134 ? 9.308 29.437 -22.891 1.00 66.50 134 GLN A CA 1
ATOM 978 C C . GLN A 1 134 ? 7.779 29.517 -22.848 1.00 66.50 134 GLN A C 1
ATOM 980 O O . GLN A 1 134 ? 7.210 30.534 -23.229 1.00 66.50 134 GLN A O 1
ATOM 985 N N . SER A 1 135 ? 7.109 28.467 -22.375 1.00 66.12 135 SER A N 1
ATOM 986 C CA . SER A 1 135 ? 5.646 28.386 -22.334 1.00 66.12 135 SER A CA 1
ATOM 987 C C . SER A 1 135 ? 5.045 28.745 -20.976 1.00 66.12 135 SER A C 1
ATOM 989 O O . SER A 1 135 ? 3.844 28.575 -20.805 1.00 66.12 135 SER A O 1
ATOM 991 N N . GLN A 1 136 ? 5.831 29.252 -20.018 1.00 68.12 136 GLN A N 1
ATOM 992 C CA . GLN A 1 136 ? 5.306 29.749 -18.746 1.00 68.12 136 GLN A CA 1
ATOM 993 C C . GLN A 1 136 ? 4.760 31.175 -18.957 1.00 68.12 136 GLN A C 1
ATOM 995 O O . GLN A 1 136 ? 5.548 32.113 -19.098 1.00 68.12 13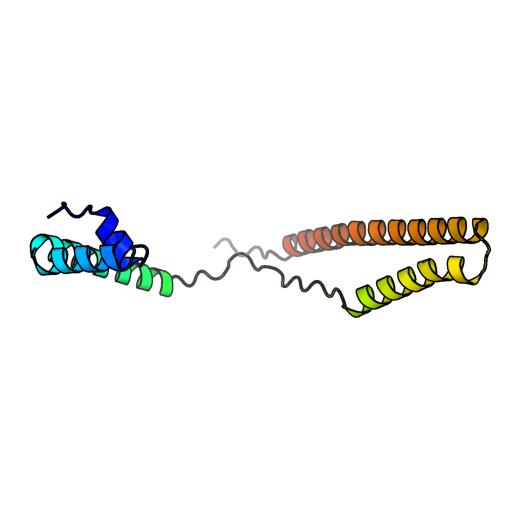6 GLN A O 1
ATOM 1000 N N . PRO A 1 137 ? 3.431 31.375 -19.042 1.00 66.88 137 PRO A N 1
ATOM 1001 C CA . PRO A 1 137 ? 2.887 32.698 -19.275 1.00 66.88 137 PRO A CA 1
ATOM 1002 C C . PRO A 1 137 ? 3.040 33.526 -17.995 1.00 66.88 137 PRO A C 1
ATOM 1004 O O . PRO A 1 137 ? 2.679 33.080 -16.905 1.00 66.88 137 PRO A O 1
ATOM 1007 N N . MET A 1 138 ? 3.566 34.744 -18.132 1.00 60.91 138 MET A N 1
ATOM 1008 C CA . MET A 1 138 ? 3.562 35.751 -17.071 1.00 60.91 138 MET A CA 1
ATOM 1009 C C . MET A 1 138 ? 2.126 36.245 -16.830 1.00 60.91 138 MET A C 1
ATOM 1011 O O . MET A 1 138 ? 1.743 37.323 -17.266 1.00 60.91 138 MET A O 1
ATOM 1015 N N . PHE A 1 139 ? 1.318 35.433 -16.153 1.00 66.50 139 PHE A N 1
ATOM 1016 C CA . PHE A 1 139 ? 0.108 35.862 -15.455 1.00 66.50 139 PHE A CA 1
ATOM 1017 C C . PHE A 1 139 ? 0.432 35.797 -13.961 1.00 66.50 139 PHE A C 1
ATOM 1019 O O . PHE A 1 139 ? 0.801 34.742 -13.465 1.00 66.50 139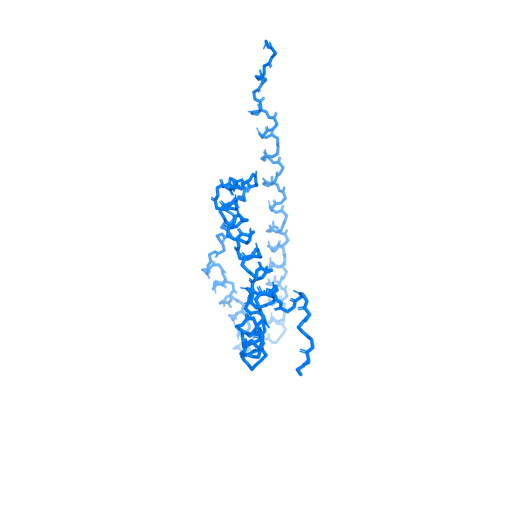 PHE A O 1
ATOM 1026 N N . GLY A 1 140 ? 0.348 36.844 -13.160 1.00 56.34 140 GLY A N 1
ATOM 1027 C CA . GLY A 1 140 ? -0.015 38.225 -13.389 1.00 56.34 140 GLY A CA 1
ATOM 1028 C C . GLY A 1 140 ? 0.206 38.958 -12.066 1.00 56.34 140 GLY A C 1
ATOM 1029 O O . GLY A 1 140 ? 0.158 38.356 -10.994 1.00 56.34 140 GLY A O 1
ATOM 1030 N N . SER A 1 141 ? 0.474 40.253 -12.151 1.00 63.78 141 SER A N 1
ATOM 1031 C CA . SER A 1 141 ? 0.374 41.178 -11.028 1.00 63.78 141 SER A CA 1
ATOM 1032 C C . SER A 1 141 ? -0.824 42.080 -11.292 1.00 63.78 141 SER A C 1
ATOM 1034 O O . SER A 1 141 ? -0.774 42.909 -12.204 1.00 63.78 141 SER A O 1
ATOM 1036 N N . SER A 1 142 ? -1.901 41.905 -10.534 1.00 69.12 142 SER A N 1
ATOM 1037 C CA . SER A 1 142 ? -2.951 42.903 -10.309 1.00 69.12 142 SER A CA 1
ATOM 1038 C C . SER A 1 142 ? -3.642 42.573 -8.997 1.00 69.12 142 SER A C 1
ATOM 1040 O O . SER A 1 142 ? -3.962 41.378 -8.812 1.00 69.12 142 SER A O 1
#

Radius of gyration: 32.13 Å; chains: 1; bounding box: 55×68×73 Å

Foldseek 3Di:
DPDDDPVVLVCLVVVVDDPVVNVVLVVVCVVDVVSVVVSVVVVVVVVVVVVVVVVPPPVPPDPPPPPPVPPPVVVVVVVVVVVVCLVCVCVVPVCVPVSVVSVVVVVVVVVVVVVVVVVVVVVVVVVVVVVVVVPPDPDDDD

pLDDT: mean 80.01, std 14.37, range [55.59, 98.31]

Sequence (142 aa):
MNPVDPAELSALLDGELTPSRAAEVRAAVDADPALRAEFDQLQALDAACRSAAATATFPPQVAVPAAHPSWSWTAIGVAAVLLLIVRLAPKLLDLAAAGVLLNAAALAVAVVWLVRLTRGHERYGVSRAVERSQSQPMFGSS